Protein AF-A0A167MJT0-F1 (afdb_monomer)

Radius of gyration: 30.93 Å; Cα contacts (8 Å, |Δi|>4): 202; chains: 1; bounding box: 61×64×98 Å

InterPro domains:
  IPR019623 Protein Rot1 [PF10681] (2-130)
  IPR019623 Protein Rot1 [PTHR28090] (2-100)

pLDDT: mean 71.59, std 23.32, range [31.48, 96.56]

Mean predicted aligned error: 17.43 Å

Solvent-accessible surface area (backbone atoms only — not comparable to full-atom values): 11132 Å² total; per-residue (Å²): 126,85,83,60,57,72,49,77,48,78,47,79,44,63,51,75,46,83,44,98,87,54,26,35,43,38,44,51,33,66,66,51,11,34,31,37,42,33,24,69,70,47,100,62,48,69,45,63,40,82,36,69,68,72,44,54,27,55,36,66,50,76,48,100,75,63,26,43,38,43,19,38,76,86,65,51,72,49,81,74,41,68,72,86,63,83,76,78,88,72,81,74,98,60,70,87,45,74,84,85,50,94,75,68,78,88,55,75,58,86,69,78,82,75,73,72,81,66,78,77,72,76,80,75,81,75,73,77,77,77,72,75,75,75,77,76,76,78,75,83,83,77,73,95,74,88,86,84,86,87,86,86,86,88,85,86,87,89,83,88,82,87,89,133

Organism: Calocera viscosa (strain TUFC12733) (NCBI:txid1330018)

Secondary structure (DSSP, 8-state):
--S--EEEEEE--EEEEE-TTS-EEEEE-TTT-EEEEEESSSSSSEEEEE----EEESEEEEETTTEEEEE-TTSPBPPPEE---SS--PPPSS-SS-TT-TT-SSS------------------------------------TT-----SSS-SSS---S---

Foldseek 3Di:
DPQKDKDKDKDFDADWDQDPQQKIKGFGDQFAIWMWIAINPDPDGIFIAGDGDIFIFNHWDADDQRKIWTAGPVRHTDPIHGDDDPPDDDDDNDDPDDPPPPQPPRPRDPDDCPPPPPVPPDPDPPPPPPPPPPPPPPDDPDDPDPPPDDDPDPPDDPDDDDDD

Sequence (164 aa):
MPNCITAVLIYQHGTYELLPNGSMLLTPFGSDGRMQLQDACGAVTNQIMLYNTTELMLQWRIFDGPTLQLYQFDGSMLPPMALYYKPPNMLPTYPLTNFSDPNINGEGVPIPIQRRSHIFEPLEERHFDETHVEFKRSGAMRSRADALALAAATLAVVAGAVLV

Structure (mmCIF, N/CA/C/O backbone):
data_AF-A0A167MJT0-F1
#
_entry.id   AF-A0A167MJT0-F1
#
loop_
_atom_site.group_PDB
_atom_site.id
_atom_site.type_symbol
_atom_site.label_atom_id
_atom_site.label_alt_id
_atom_site.label_comp_id
_atom_site.label_asym_id
_atom_site.label_entity_id
_atom_site.label_seq_id
_atom_site.pdbx_PDB_ins_code
_atom_site.Cartn_x
_atom_site.Cartn_y
_atom_site.Cartn_z
_atom_site.occupancy
_atom_site.B_iso_or_equiv
_atom_site.auth_seq_id
_atom_site.auth_comp_id
_atom_site.auth_asym_id
_atom_site.auth_atom_id
_atom_site.pdbx_PDB_model_num
ATOM 1 N N . MET A 1 1 ? 13.657 -24.054 -17.489 1.00 52.75 1 MET A N 1
ATOM 2 C CA . MET A 1 1 ? 13.852 -22.847 -16.659 1.00 52.75 1 MET A CA 1
ATOM 3 C C . MET A 1 1 ? 13.065 -21.721 -17.313 1.00 52.75 1 MET A C 1
ATOM 5 O O . MET A 1 1 ? 13.188 -21.611 -18.530 1.00 52.75 1 MET A O 1
ATOM 9 N N . PRO A 1 2 ? 12.226 -20.941 -16.609 1.00 76.56 2 PRO A N 1
ATOM 10 C CA . PRO A 1 2 ? 11.664 -19.735 -17.210 1.00 76.56 2 PRO A CA 1
ATOM 11 C C . PRO A 1 2 ? 12.817 -18.765 -17.509 1.00 76.56 2 PRO A C 1
ATOM 13 O O . PRO A 1 2 ? 13.517 -18.341 -16.597 1.00 76.56 2 PRO A O 1
ATOM 16 N N . ASN A 1 3 ? 13.057 -18.476 -18.789 1.00 78.50 3 ASN A N 1
ATOM 17 C CA . ASN A 1 3 ? 14.183 -17.638 -19.228 1.00 78.50 3 ASN A CA 1
ATOM 18 C C . ASN A 1 3 ? 13.915 -16.131 -19.049 1.00 78.50 3 ASN A C 1
ATOM 20 O O . ASN A 1 3 ? 14.846 -15.342 -19.138 1.00 78.50 3 ASN A O 1
ATOM 24 N N . CYS A 1 4 ? 12.663 -15.748 -18.781 1.00 86.69 4 CYS A N 1
ATOM 25 C CA . CYS A 1 4 ? 12.197 -14.364 -18.696 1.00 86.69 4 CYS A CA 1
ATOM 26 C C . CYS A 1 4 ? 11.377 -14.175 -17.418 1.00 86.69 4 CYS A C 1
ATOM 28 O O . CYS A 1 4 ? 10.149 -14.234 -17.439 1.00 86.69 4 CYS A O 1
ATOM 30 N N . ILE A 1 5 ? 12.059 -14.053 -16.280 1.00 89.44 5 ILE A N 1
ATOM 31 C CA . ILE A 1 5 ? 11.406 -13.772 -14.998 1.00 89.44 5 ILE A CA 1
ATOM 32 C C . ILE A 1 5 ? 11.103 -12.276 -14.946 1.00 89.44 5 ILE A C 1
ATOM 34 O O . ILE A 1 5 ? 11.988 -11.457 -15.199 1.00 89.44 5 ILE A O 1
ATOM 38 N N . THR A 1 6 ? 9.864 -11.943 -14.591 1.00 90.31 6 THR A N 1
ATOM 39 C CA . THR A 1 6 ? 9.427 -10.572 -14.331 1.00 90.31 6 THR A CA 1
ATOM 40 C C . THR A 1 6 ? 9.101 -10.406 -12.853 1.00 90.31 6 THR A C 1
ATOM 42 O O . THR A 1 6 ? 8.361 -11.218 -12.296 1.00 90.31 6 THR A O 1
ATOM 45 N N . ALA A 1 7 ? 9.607 -9.349 -12.225 1.00 91.62 7 ALA A N 1
ATOM 46 C CA . ALA A 1 7 ? 9.275 -8.977 -10.856 1.00 91.62 7 ALA A CA 1
ATOM 47 C C . ALA A 1 7 ? 8.803 -7.524 -10.805 1.00 91.62 7 ALA A C 1
ATOM 49 O O . ALA A 1 7 ? 9.369 -6.654 -11.465 1.00 91.62 7 ALA A O 1
ATOM 50 N N . VAL A 1 8 ? 7.769 -7.268 -10.006 1.00 92.94 8 VAL A N 1
ATOM 51 C CA . VAL A 1 8 ? 7.232 -5.926 -9.774 1.00 92.94 8 VAL A CA 1
ATOM 52 C C . VAL A 1 8 ? 7.297 -5.644 -8.283 1.00 92.94 8 VAL A C 1
ATOM 54 O O . VAL A 1 8 ? 6.766 -6.408 -7.480 1.00 92.94 8 VAL A O 1
ATOM 57 N N . LEU A 1 9 ? 7.950 -4.546 -7.921 1.00 93.38 9 LEU A N 1
ATOM 58 C CA . LEU A 1 9 ? 7.993 -4.034 -6.558 1.00 93.38 9 LEU A CA 1
ATOM 59 C C . LEU A 1 9 ? 7.307 -2.678 -6.541 1.00 93.38 9 LEU A C 1
ATOM 61 O O . LEU A 1 9 ? 7.702 -1.777 -7.275 1.00 93.38 9 LEU A O 1
ATOM 65 N N . ILE A 1 10 ? 6.285 -2.537 -5.708 1.00 92.81 10 ILE A N 1
ATOM 66 C CA . ILE A 1 10 ? 5.534 -1.293 -5.568 1.00 92.81 10 ILE A CA 1
ATOM 67 C C . ILE A 1 10 ? 5.793 -0.753 -4.172 1.00 92.81 10 ILE A C 1
ATOM 69 O O . ILE A 1 10 ? 5.628 -1.455 -3.176 1.00 92.81 10 ILE A O 1
ATOM 73 N N . TYR A 1 11 ? 6.200 0.506 -4.115 1.00 91.56 11 TYR A N 1
ATOM 74 C CA . TYR A 1 11 ? 6.269 1.282 -2.894 1.00 91.56 11 TYR A CA 1
ATOM 75 C C . TYR A 1 11 ? 5.286 2.439 -3.006 1.00 91.56 11 TYR A C 1
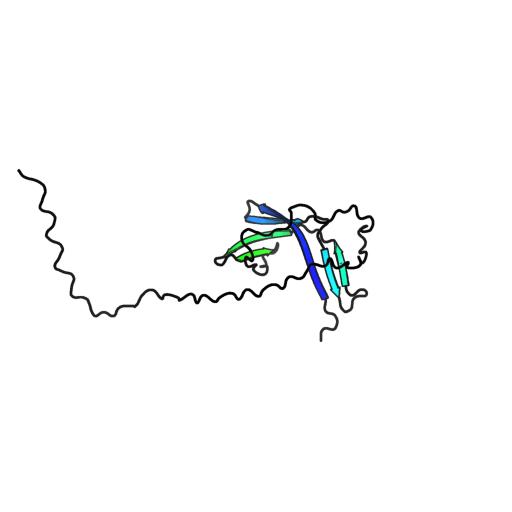ATOM 77 O O . TYR A 1 11 ? 5.360 3.230 -3.948 1.00 91.56 11 TYR A O 1
ATOM 85 N N . GLN A 1 12 ? 4.390 2.548 -2.028 1.00 90.88 12 GLN A N 1
ATOM 86 C CA . GLN A 1 12 ? 3.448 3.649 -1.942 1.00 90.88 12 GLN A CA 1
ATOM 87 C C . GLN A 1 12 ? 3.422 4.220 -0.528 1.00 90.88 12 GLN A C 1
ATOM 89 O O . GLN A 1 12 ? 3.246 3.504 0.455 1.00 90.88 12 GLN A O 1
ATOM 94 N N . HIS A 1 13 ? 3.578 5.537 -0.451 1.00 91.75 13 HIS A N 1
ATOM 95 C CA . HIS A 1 13 ? 3.425 6.329 0.760 1.00 91.75 13 HIS A CA 1
ATOM 96 C C . HIS A 1 13 ? 2.186 7.221 0.621 1.00 91.75 13 HIS A C 1
ATOM 98 O O . HIS A 1 13 ? 1.875 7.662 -0.489 1.00 91.75 13 HIS A O 1
ATOM 104 N N . GLY A 1 14 ? 1.451 7.446 1.710 1.00 92.62 14 GLY A N 1
ATOM 105 C CA . GLY A 1 14 ? 0.171 8.145 1.666 1.00 92.62 14 GLY A CA 1
ATOM 106 C C . GLY A 1 14 ? -0.597 8.102 2.982 1.00 92.62 14 GLY A C 1
ATOM 107 O O . GLY A 1 14 ? -0.055 7.760 4.034 1.00 92.62 14 GLY A O 1
ATOM 108 N N . THR A 1 15 ? -1.878 8.443 2.905 1.00 92.88 15 THR A N 1
ATOM 109 C CA . THR A 1 15 ? -2.831 8.405 4.015 1.00 92.88 15 THR A CA 1
ATOM 110 C C . THR A 1 15 ? -3.831 7.265 3.841 1.00 92.88 15 THR A C 1
ATOM 112 O O . THR A 1 15 ? -4.000 6.719 2.750 1.00 92.88 15 THR A O 1
ATOM 115 N N . TYR A 1 16 ? -4.510 6.902 4.928 1.00 94.06 16 TYR A N 1
ATOM 116 C CA . TYR A 1 16 ? -5.642 5.986 4.883 1.00 94.06 16 TYR A CA 1
ATOM 117 C C . TYR A 1 16 ? -6.852 6.592 5.593 1.00 94.06 16 TYR A C 1
ATOM 119 O O . TYR A 1 16 ? -6.704 7.358 6.546 1.00 94.06 16 TYR A O 1
ATOM 127 N N . GLU A 1 17 ? -8.044 6.213 5.147 1.00 95.94 17 GLU A N 1
ATOM 128 C CA . GLU A 1 17 ? -9.316 6.569 5.769 1.00 95.94 17 GLU A CA 1
ATOM 129 C C . GLU A 1 17 ? -10.153 5.309 6.000 1.00 95.94 17 GLU A C 1
ATOM 131 O O . GLU A 1 17 ? -10.249 4.437 5.134 1.00 95.94 17 GLU A O 1
ATOM 136 N N . LEU A 1 18 ? -10.767 5.208 7.180 1.00 96.25 18 LEU A N 1
ATOM 137 C CA . LEU A 1 18 ? -11.720 4.153 7.509 1.00 96.25 18 LEU A CA 1
ATOM 138 C C . LEU A 1 18 ? -13.129 4.658 7.215 1.00 96.25 18 LEU A C 1
ATOM 140 O O . LEU A 1 18 ? -13.634 5.541 7.906 1.00 96.25 18 LEU A O 1
ATOM 144 N N . LEU A 1 19 ? -13.762 4.095 6.192 1.00 95.94 19 LEU A N 1
ATOM 145 C CA . LEU A 1 19 ? -15.081 4.532 5.758 1.00 95.94 19 LEU A CA 1
ATOM 146 C C . LEU A 1 19 ? -16.183 3.923 6.646 1.00 95.94 19 LEU A C 1
ATOM 148 O O . LEU A 1 19 ? -16.028 2.801 7.139 1.00 95.94 19 LEU A O 1
ATOM 152 N N . PRO A 1 20 ? -17.347 4.590 6.794 1.00 95.81 20 PRO A N 1
ATOM 153 C CA . PRO A 1 20 ? -18.468 4.086 7.600 1.00 95.81 20 PRO A CA 1
ATOM 154 C C . PRO A 1 20 ? -18.995 2.712 7.163 1.00 95.81 20 PRO A C 1
ATOM 156 O O . PRO A 1 20 ? -19.571 1.982 7.963 1.00 95.81 20 PRO A O 1
ATOM 159 N N . ASN A 1 21 ? -18.768 2.346 5.899 1.00 93.38 21 ASN A N 1
ATOM 160 C CA . ASN A 1 21 ? -19.168 1.061 5.327 1.00 93.38 21 ASN A CA 1
ATOM 161 C C . ASN A 1 21 ? -18.222 -0.099 5.706 1.00 93.38 21 ASN A C 1
ATOM 163 O O . ASN A 1 21 ? -18.429 -1.221 5.256 1.00 93.38 21 ASN A O 1
ATOM 167 N N . GLY A 1 22 ? -17.174 0.152 6.501 1.00 92.50 22 GLY A N 1
ATOM 168 C CA . GLY A 1 22 ? -16.195 -0.856 6.927 1.00 92.50 22 GLY A CA 1
ATOM 169 C C . GLY A 1 22 ? -15.036 -1.083 5.949 1.00 92.50 22 GLY A C 1
ATOM 170 O O . GLY A 1 22 ? -14.104 -1.821 6.270 1.00 92.50 22 GLY A O 1
ATOM 171 N N . SER A 1 23 ? -15.059 -0.423 4.792 1.00 95.44 23 SER A N 1
ATOM 172 C CA . SER A 1 23 ? -13.948 -0.388 3.841 1.00 95.44 23 SER A CA 1
ATOM 173 C C . SER A 1 23 ? -12.862 0.602 4.273 1.00 95.44 23 SER A C 1
ATOM 175 O O . SER A 1 23 ? -13.115 1.534 5.037 1.00 95.44 23 SER A O 1
ATOM 177 N N . MET A 1 24 ? -11.654 0.431 3.747 1.00 96.06 24 MET A N 1
ATOM 178 C CA . MET A 1 24 ? -10.523 1.332 3.966 1.00 96.06 24 MET A CA 1
ATOM 179 C C . MET A 1 24 ? -10.067 1.910 2.625 1.00 96.06 24 MET A C 1
ATOM 181 O O . MET A 1 24 ? -9.853 1.167 1.671 1.00 96.06 24 MET A O 1
ATOM 185 N N . LEU A 1 25 ? -9.931 3.232 2.550 1.00 96.12 25 LEU A N 1
ATOM 186 C CA . LEU A 1 25 ? -9.426 3.940 1.376 1.00 96.12 25 LEU A CA 1
ATOM 187 C C . LEU A 1 25 ? -7.963 4.320 1.603 1.00 96.12 25 LEU A C 1
ATOM 189 O O . LEU A 1 25 ? -7.651 4.969 2.597 1.00 96.12 25 LEU A O 1
ATOM 193 N N . LEU A 1 26 ? -7.082 3.940 0.682 1.00 94.56 26 LEU A N 1
ATOM 194 C CA . LEU A 1 26 ? -5.663 4.286 0.685 1.00 94.56 26 LEU A CA 1
ATOM 195 C C . LEU A 1 26 ? -5.418 5.380 -0.355 1.00 94.56 26 LEU A C 1
ATOM 197 O O . LEU A 1 26 ? -5.640 5.175 -1.551 1.00 94.56 26 LEU A O 1
ATOM 201 N N . THR A 1 27 ? -4.971 6.548 0.105 1.00 94.50 27 THR A N 1
ATOM 202 C CA . THR A 1 27 ? -4.727 7.714 -0.747 1.00 94.50 27 THR A CA 1
ATOM 203 C C . THR A 1 27 ? -3.233 8.027 -0.800 1.00 94.50 27 THR A C 1
ATOM 205 O O . THR A 1 27 ? -2.668 8.499 0.188 1.00 94.50 27 THR A O 1
ATOM 208 N N . PRO A 1 28 ? -2.566 7.770 -1.933 1.00 93.44 28 PRO A N 1
ATOM 209 C CA . PRO A 1 28 ? -1.141 8.023 -2.091 1.00 93.44 28 PRO A CA 1
ATOM 210 C C . PRO A 1 28 ? -0.781 9.514 -2.083 1.00 93.44 28 PRO A C 1
ATOM 212 O O . PRO A 1 28 ? -1.531 10.363 -2.567 1.00 93.44 28 PRO A O 1
ATOM 215 N N . PHE A 1 29 ? 0.433 9.830 -1.633 1.00 90.44 29 PHE A N 1
ATOM 216 C CA . PHE A 1 29 ? 1.104 11.062 -2.033 1.00 90.44 29 PHE A CA 1
ATOM 217 C C . PHE A 1 29 ? 1.740 10.845 -3.403 1.00 90.44 29 PHE A C 1
ATOM 219 O O . PHE A 1 29 ? 2.639 10.016 -3.560 1.00 90.44 29 PHE A O 1
ATOM 226 N N . GLY A 1 30 ? 1.278 11.600 -4.399 1.00 86.06 30 GLY A N 1
ATOM 227 C CA . GLY A 1 30 ? 1.653 11.360 -5.792 1.00 86.06 30 GLY A CA 1
ATOM 228 C C . GLY A 1 30 ? 3.151 11.467 -6.090 1.00 86.06 30 GLY A C 1
ATOM 229 O O . GLY A 1 30 ? 3.603 10.867 -7.056 1.00 86.06 30 GLY A O 1
ATOM 230 N N . SER A 1 31 ? 3.935 12.182 -5.275 1.00 85.62 31 SER A N 1
ATOM 231 C CA . SER A 1 31 ? 5.387 12.301 -5.471 1.00 85.62 31 SER A CA 1
ATOM 232 C C . SER A 1 31 ? 6.191 11.099 -5.014 1.00 85.62 31 SER A C 1
ATOM 234 O O . SER A 1 31 ? 7.228 10.807 -5.614 1.00 85.62 31 SER A O 1
ATOM 236 N N . ASP A 1 32 ? 5.700 10.357 -4.028 1.00 88.25 32 ASP A N 1
ATOM 237 C CA . ASP A 1 32 ? 6.499 9.355 -3.324 1.00 88.25 32 ASP A CA 1
ATOM 238 C C . ASP A 1 32 ? 6.351 7.944 -3.893 1.00 88.25 32 ASP A C 1
ATOM 240 O O . ASP A 1 32 ? 7.221 7.100 -3.681 1.00 88.25 32 ASP A O 1
ATOM 244 N N . GLY A 1 33 ? 5.267 7.669 -4.619 1.00 90.19 33 GLY A N 1
ATOM 245 C CA . GLY A 1 33 ? 5.003 6.324 -5.114 1.00 90.19 33 GLY A CA 1
ATOM 246 C C . GLY A 1 33 ? 5.935 5.925 -6.258 1.00 90.19 33 GLY A C 1
ATOM 247 O O . GLY A 1 33 ? 6.157 6.677 -7.215 1.00 90.19 33 GLY A O 1
ATOM 248 N N . ARG A 1 34 ? 6.517 4.730 -6.160 1.00 91.06 34 ARG A N 1
ATOM 249 C CA . ARG A 1 34 ? 7.433 4.168 -7.158 1.00 91.06 34 ARG A CA 1
ATOM 250 C C . ARG A 1 34 ? 7.086 2.713 -7.420 1.00 91.06 34 ARG A C 1
ATOM 252 O O . ARG A 1 34 ? 6.830 1.951 -6.493 1.00 91.06 34 ARG A O 1
ATOM 259 N N . MET A 1 35 ? 7.139 2.324 -8.685 1.00 92.31 35 MET A N 1
ATOM 260 C CA . MET A 1 35 ? 7.094 0.931 -9.107 1.00 92.31 35 MET A CA 1
ATOM 261 C C . MET A 1 35 ? 8.410 0.578 -9.787 1.00 92.31 35 MET A C 1
ATOM 263 O O . MET A 1 35 ? 8.838 1.266 -10.711 1.00 92.31 35 MET A O 1
ATOM 267 N N . GLN A 1 36 ? 9.058 -0.483 -9.324 1.00 91.88 36 GLN A N 1
ATOM 268 C CA . GLN A 1 36 ? 10.221 -1.060 -9.970 1.00 91.88 36 GLN A CA 1
ATOM 269 C C . GLN A 1 36 ? 9.800 -2.324 -10.715 1.00 91.88 36 GLN A C 1
ATOM 271 O O . GLN A 1 36 ? 9.319 -3.277 -10.106 1.00 91.88 36 GLN A O 1
ATOM 276 N N . LEU A 1 37 ? 10.001 -2.327 -12.028 1.00 90.25 37 LEU A N 1
ATOM 277 C CA . LEU A 1 37 ? 9.827 -3.481 -12.897 1.00 90.25 37 LEU A CA 1
ATOM 278 C C . LEU A 1 37 ? 11.204 -4.054 -13.231 1.00 90.25 37 LEU A C 1
ATOM 280 O O . LEU A 1 37 ? 12.041 -3.369 -13.818 1.00 90.25 37 LEU A O 1
ATOM 284 N N . GLN A 1 38 ? 11.427 -5.312 -12.871 1.00 91.12 38 GLN A N 1
ATOM 285 C CA . GLN A 1 38 ? 12.581 -6.090 -13.304 1.00 91.12 38 GLN A CA 1
ATOM 286 C C . GLN A 1 38 ? 12.121 -7.117 -14.332 1.00 91.12 38 GLN A C 1
ATOM 288 O O . GLN A 1 38 ? 11.236 -7.914 -14.038 1.00 91.12 38 GLN A O 1
ATOM 293 N N . ASP A 1 39 ? 12.714 -7.102 -15.520 1.00 90.44 39 ASP A N 1
ATOM 294 C CA . ASP A 1 39 ? 12.407 -8.036 -16.605 1.00 90.44 39 ASP A CA 1
ATOM 295 C C . ASP A 1 39 ? 13.713 -8.547 -17.214 1.00 90.44 39 ASP A C 1
ATOM 297 O O . ASP A 1 39 ? 14.471 -7.794 -17.818 1.00 90.44 39 ASP A O 1
ATOM 301 N N . ALA A 1 40 ? 13.995 -9.840 -17.064 1.00 87.81 40 ALA A N 1
ATOM 302 C CA . ALA A 1 40 ? 15.236 -10.426 -17.568 1.00 87.81 40 ALA A CA 1
ATOM 303 C C . ALA A 1 40 ? 15.352 -10.420 -19.107 1.00 87.81 40 ALA A C 1
ATOM 305 O O . ALA A 1 40 ? 16.464 -10.501 -19.627 1.00 87.81 40 ALA A O 1
ATOM 306 N N . CYS A 1 41 ? 14.231 -10.334 -19.829 1.00 87.25 41 CYS A N 1
ATOM 307 C CA . CYS A 1 41 ? 14.185 -10.397 -21.294 1.00 87.25 41 CYS A CA 1
ATOM 308 C C . CYS A 1 41 ? 13.765 -9.081 -21.955 1.00 87.25 41 CYS A C 1
ATOM 310 O O . CYS A 1 41 ? 13.805 -8.972 -23.183 1.00 87.25 41 CYS A O 1
ATOM 312 N N . GLY A 1 42 ? 13.350 -8.097 -21.160 1.00 83.31 42 GLY A N 1
ATOM 313 C CA . GLY A 1 42 ? 12.973 -6.779 -21.642 1.00 83.31 42 GLY A CA 1
ATOM 314 C C . GLY A 1 42 ? 14.160 -6.030 -22.248 1.00 83.31 42 GLY A C 1
ATOM 315 O O . GLY A 1 42 ? 15.313 -6.226 -21.863 1.00 83.31 42 GLY A O 1
ATOM 316 N N . ALA A 1 43 ? 13.874 -5.108 -23.174 1.00 84.44 43 ALA A N 1
ATOM 317 C CA . ALA A 1 43 ? 14.889 -4.212 -23.741 1.00 84.44 43 ALA A CA 1
ATOM 318 C C . ALA A 1 43 ? 15.599 -3.375 -22.662 1.00 84.44 43 ALA A C 1
ATOM 320 O O . ALA A 1 43 ? 16.754 -2.989 -22.828 1.00 84.44 43 ALA A O 1
ATOM 321 N N . VAL A 1 44 ? 14.911 -3.122 -21.545 1.00 82.50 44 VAL A N 1
ATOM 322 C CA . VAL A 1 44 ? 15.516 -2.597 -20.327 1.00 82.50 44 VAL A CA 1
ATOM 323 C C . VAL A 1 44 ? 15.138 -3.495 -19.165 1.00 82.50 44 VAL A C 1
ATOM 325 O O . VAL A 1 44 ? 13.962 -3.774 -18.940 1.00 82.50 44 VAL A O 1
ATOM 328 N N . THR A 1 45 ? 16.155 -3.929 -18.429 1.00 84.94 45 THR A N 1
ATOM 329 C CA . THR A 1 45 ? 16.029 -5.011 -17.450 1.00 84.94 45 THR A CA 1
ATOM 330 C C . THR A 1 45 ? 15.579 -4.561 -16.068 1.00 84.94 45 THR A C 1
ATOM 332 O O . THR A 1 45 ? 15.147 -5.379 -15.260 1.00 84.94 45 THR A O 1
ATOM 335 N N . ASN A 1 46 ? 15.685 -3.266 -15.778 1.00 86.94 46 ASN A N 1
ATOM 336 C CA . ASN A 1 46 ? 15.290 -2.668 -14.515 1.00 86.94 46 ASN A CA 1
ATOM 337 C C . ASN A 1 46 ? 14.791 -1.249 -14.775 1.00 86.94 46 ASN A C 1
ATOM 339 O O . ASN A 1 46 ? 15.556 -0.405 -15.238 1.00 86.94 46 ASN A O 1
ATOM 343 N N . GLN A 1 47 ? 13.519 -1.008 -14.487 1.00 87.12 47 GLN A N 1
ATOM 344 C CA . GLN A 1 47 ? 12.857 0.266 -14.712 1.00 87.12 47 GLN A CA 1
ATOM 345 C C . GLN A 1 47 ? 12.154 0.723 -13.450 1.00 87.12 47 GLN A C 1
ATOM 347 O O . GLN A 1 47 ? 11.460 -0.066 -12.815 1.00 87.12 47 GLN A O 1
ATOM 352 N N . ILE A 1 48 ? 12.308 1.999 -13.106 1.00 88.75 48 ILE A N 1
ATOM 353 C CA . ILE A 1 48 ? 11.624 2.618 -11.971 1.00 88.75 48 ILE A CA 1
ATOM 354 C C . ILE A 1 48 ? 10.719 3.716 -12.513 1.00 88.75 48 ILE A C 1
ATOM 356 O O . ILE A 1 48 ? 11.197 4.674 -13.115 1.00 88.75 48 ILE A O 1
ATOM 360 N N . MET A 1 49 ? 9.420 3.585 -12.269 1.00 87.25 49 MET A N 1
ATOM 361 C CA . MET A 1 49 ? 8.397 4.520 -12.730 1.00 87.25 49 MET A CA 1
ATOM 362 C C . MET A 1 49 ? 7.607 5.077 -11.546 1.00 87.25 49 MET A C 1
ATOM 364 O O . MET A 1 49 ? 7.618 4.512 -10.450 1.00 87.25 49 MET A O 1
ATOM 368 N N . LEU A 1 50 ? 6.915 6.195 -11.761 1.00 90.19 50 LEU A N 1
ATOM 369 C CA . LEU A 1 50 ? 5.975 6.747 -10.787 1.00 90.19 50 LEU A CA 1
ATOM 370 C C . LEU A 1 50 ? 4.731 5.861 -10.672 1.00 90.19 50 LEU A C 1
ATOM 372 O O . LEU A 1 50 ? 4.184 5.417 -11.679 1.00 90.19 50 LEU A O 1
ATOM 376 N N . TYR A 1 51 ? 4.282 5.645 -9.438 1.00 89.38 51 TYR A N 1
ATOM 377 C CA . TYR A 1 51 ? 3.029 4.964 -9.124 1.00 89.38 51 TYR A CA 1
ATOM 378 C C . TYR A 1 51 ? 2.190 5.888 -8.241 1.00 89.38 51 TYR A C 1
ATOM 380 O O . TYR A 1 51 ? 2.713 6.489 -7.309 1.00 89.38 51 TYR A O 1
ATOM 388 N N . ASN A 1 52 ? 0.919 6.080 -8.583 1.00 92.62 52 ASN A N 1
ATOM 389 C CA . ASN A 1 52 ? 0.023 6.990 -7.870 1.00 92.62 52 ASN A CA 1
ATOM 390 C C . ASN A 1 52 ? -1.422 6.514 -8.042 1.00 92.62 52 ASN A C 1
ATOM 392 O O . ASN A 1 52 ? -2.230 7.152 -8.717 1.00 92.62 52 ASN A O 1
ATOM 396 N N . THR A 1 53 ? -1.714 5.344 -7.484 1.00 92.56 53 THR A N 1
ATOM 397 C CA . THR A 1 53 ? -3.037 4.724 -7.582 1.00 92.56 53 THR A CA 1
ATOM 398 C C . THR A 1 53 ? -3.715 4.759 -6.222 1.00 92.56 53 THR A C 1
ATOM 400 O O . THR A 1 53 ? -3.140 4.334 -5.223 1.00 92.56 53 THR A O 1
ATOM 403 N N . THR A 1 54 ? -4.945 5.269 -6.176 1.00 94.62 54 THR A N 1
ATOM 404 C CA . THR A 1 54 ? -5.803 5.160 -4.991 1.00 94.62 54 THR A CA 1
ATOM 405 C C . THR A 1 54 ? -6.390 3.760 -4.914 1.00 94.62 54 THR A C 1
ATOM 407 O O . THR A 1 54 ? -6.998 3.296 -5.880 1.00 94.62 54 THR A O 1
ATOM 410 N N . GLU A 1 55 ? -6.251 3.108 -3.765 1.00 92.69 55 GLU A N 1
ATOM 411 C CA . GLU A 1 55 ? -6.679 1.722 -3.577 1.00 92.69 55 GLU A CA 1
ATOM 412 C C . GLU A 1 55 ? -7.796 1.631 -2.538 1.00 92.69 55 GLU A C 1
ATOM 414 O O . GLU A 1 55 ? -7.729 2.230 -1.464 1.00 92.69 55 GLU A O 1
ATOM 419 N N . LEU A 1 56 ? -8.837 0.865 -2.864 1.00 95.00 56 LEU A N 1
ATOM 420 C CA . LEU A 1 56 ? -9.932 0.561 -1.951 1.00 95.00 56 LEU A CA 1
ATOM 421 C C . LEU A 1 56 ? -9.765 -0.865 -1.429 1.00 95.00 56 LEU A C 1
ATOM 423 O O . LEU A 1 56 ? -9.812 -1.826 -2.195 1.00 95.00 56 LEU A O 1
ATOM 427 N N . MET A 1 57 ? -9.631 -0.996 -0.116 1.00 96.44 57 MET A N 1
ATOM 428 C CA . MET A 1 57 ? -9.726 -2.275 0.574 1.00 96.44 57 MET A CA 1
ATOM 429 C C . MET A 1 57 ? -11.179 -2.475 1.001 1.00 96.44 57 MET A C 1
ATOM 431 O O . MET A 1 57 ? -11.707 -1.685 1.790 1.00 96.44 57 MET A O 1
ATOM 435 N N . LEU A 1 58 ? -11.844 -3.514 0.488 1.00 96.56 58 LEU A N 1
ATOM 436 C CA . LEU A 1 58 ? -13.261 -3.764 0.789 1.00 96.56 58 LEU A CA 1
ATOM 437 C C . LEU A 1 58 ? -13.506 -3.967 2.280 1.00 96.56 58 LEU A C 1
ATOM 439 O O . 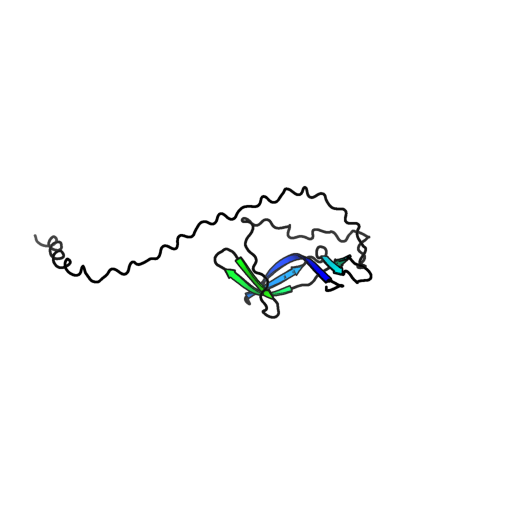LEU A 1 58 ? -14.530 -3.546 2.810 1.00 96.56 58 LEU A O 1
ATOM 443 N N . GLN A 1 59 ? -12.566 -4.628 2.945 1.00 95.31 59 GLN A N 1
ATOM 444 C CA . GLN A 1 59 ? -12.666 -4.969 4.348 1.00 95.31 59 GLN A CA 1
ATOM 445 C C . GLN A 1 59 ? -11.271 -5.033 4.968 1.00 95.31 59 GLN A C 1
ATOM 447 O O . GLN A 1 59 ? -10.270 -5.296 4.299 1.00 95.31 59 GLN A O 1
ATOM 452 N N . TRP A 1 60 ? -11.219 -4.838 6.280 1.00 95.06 60 TRP A N 1
ATOM 453 C CA . TRP A 1 60 ? -10.047 -5.091 7.101 1.00 95.06 60 TRP A CA 1
ATOM 454 C C . TRP A 1 60 ? -10.474 -5.731 8.428 1.00 95.06 60 TRP A C 1
ATOM 456 O O . TRP A 1 60 ? -11.604 -5.553 8.892 1.00 95.06 60 TRP A O 1
ATOM 466 N N . ARG A 1 61 ? -9.590 -6.528 9.031 1.00 93.38 61 ARG A N 1
ATOM 467 C CA . ARG A 1 61 ? -9.817 -7.155 10.340 1.00 93.38 61 ARG A CA 1
ATOM 468 C C . ARG A 1 61 ? -8.504 -7.290 11.098 1.00 93.38 61 ARG A C 1
ATOM 470 O O . ARG A 1 61 ? -7.475 -7.580 10.500 1.00 93.38 61 ARG A O 1
ATOM 477 N N . ILE A 1 62 ? -8.569 -7.138 12.416 1.00 94.00 62 ILE A N 1
ATOM 478 C CA . ILE A 1 62 ? -7.463 -7.438 13.327 1.00 94.00 62 ILE A CA 1
ATOM 479 C C . ILE A 1 62 ? -7.786 -8.743 14.064 1.00 94.00 62 ILE A C 1
ATOM 481 O O . ILE A 1 62 ? -8.897 -8.898 14.570 1.00 94.00 62 ILE A O 1
ATOM 485 N N . PHE A 1 63 ? -6.838 -9.679 14.091 1.00 91.12 63 PHE A N 1
ATOM 486 C CA . PHE A 1 63 ? -6.946 -10.967 14.789 1.00 91.12 63 PHE A CA 1
ATOM 487 C C . PHE A 1 63 ? -6.172 -10.986 16.119 1.00 91.12 63 PHE A C 1
ATOM 489 O O . PHE A 1 63 ? -5.290 -10.150 16.347 1.00 91.12 63 PHE A O 1
ATOM 496 N N . ASP A 1 64 ? -6.479 -11.975 16.968 1.00 80.25 64 ASP A N 1
ATOM 497 C CA . ASP A 1 64 ? -5.775 -12.253 18.226 1.00 80.25 64 ASP A CA 1
ATOM 498 C C . ASP A 1 64 ? -4.324 -12.671 17.930 1.00 80.25 64 ASP A C 1
ATOM 500 O O . ASP A 1 64 ? -4.073 -13.740 17.379 1.00 80.25 64 ASP A O 1
ATOM 504 N N . GLY A 1 65 ? -3.367 -11.787 18.235 1.00 79.00 65 GLY A N 1
ATOM 505 C CA . GLY A 1 65 ? -1.964 -11.908 17.810 1.00 79.00 65 GLY A CA 1
ATOM 506 C C . GLY A 1 65 ? -1.517 -10.731 16.934 1.00 79.00 65 GLY A C 1
ATOM 507 O O . GLY A 1 65 ? -0.918 -10.946 15.885 1.00 79.00 65 GLY A O 1
ATOM 508 N N . PRO A 1 66 ? -1.800 -9.491 17.378 1.00 87.31 66 PRO A N 1
ATOM 509 C CA . PRO A 1 66 ? -2.109 -8.288 16.577 1.00 87.31 66 PRO A CA 1
ATOM 510 C C . PRO A 1 66 ? -1.735 -8.384 15.090 1.00 87.31 66 PRO A C 1
ATOM 512 O O . PRO A 1 66 ? -0.757 -7.796 14.630 1.00 87.31 66 PRO A O 1
ATOM 515 N N . THR A 1 67 ? -2.533 -9.141 14.339 1.00 94.19 67 THR A N 1
ATOM 516 C CA . THR A 1 67 ? -2.326 -9.370 12.906 1.00 94.19 67 THR A CA 1
ATOM 517 C C . THR A 1 67 ? -3.423 -8.662 12.131 1.00 94.19 67 THR A C 1
ATOM 519 O O . THR A 1 67 ? -4.604 -8.863 12.411 1.00 94.19 67 THR A O 1
ATOM 522 N N . LEU A 1 68 ? -3.034 -7.832 11.166 1.00 94.00 68 LEU A N 1
ATOM 523 C CA . LEU A 1 68 ? -3.926 -7.118 10.265 1.00 94.00 68 LEU A CA 1
ATOM 524 C C . LEU A 1 68 ? -4.130 -7.932 8.985 1.00 94.00 68 LEU A C 1
ATOM 526 O O . LEU A 1 68 ? -3.184 -8.232 8.261 1.00 94.00 68 LEU A O 1
ATOM 530 N N . GLN A 1 69 ? -5.386 -8.246 8.698 1.00 95.94 69 GLN A N 1
ATOM 531 C CA . GLN A 1 69 ? -5.825 -8.862 7.456 1.00 95.94 69 GLN A CA 1
ATOM 532 C C . GLN A 1 69 ? -6.557 -7.827 6.609 1.00 95.94 69 GLN A C 1
ATOM 534 O O . GLN A 1 69 ? -7.541 -7.238 7.064 1.00 95.94 69 GLN A O 1
ATOM 539 N N . LEU A 1 70 ? -6.097 -7.643 5.373 1.00 95.88 70 LEU A N 1
ATOM 540 C CA . LEU A 1 70 ? -6.727 -6.780 4.377 1.00 95.88 70 LEU A CA 1
ATOM 541 C C . LEU A 1 70 ? -7.385 -7.616 3.277 1.00 95.88 70 LEU A C 1
ATOM 543 O O . LEU A 1 70 ? -6.947 -8.733 2.980 1.00 95.88 70 LEU A O 1
ATOM 547 N N . TYR A 1 71 ? -8.431 -7.052 2.681 1.00 96.31 71 TYR A N 1
ATOM 548 C CA . TYR A 1 71 ? -9.153 -7.620 1.550 1.00 96.31 71 TYR A CA 1
ATOM 549 C C . TYR A 1 71 ? -9.143 -6.607 0.407 1.00 96.31 71 TYR A C 1
ATOM 551 O O . TYR A 1 71 ? -9.538 -5.457 0.606 1.00 96.31 71 TYR A O 1
ATOM 559 N N . GLN A 1 72 ? -8.694 -7.035 -0.771 1.00 94.62 72 GLN A N 1
ATOM 560 C CA . GLN A 1 72 ? -8.641 -6.203 -1.974 1.00 94.62 72 GLN A CA 1
ATOM 561 C C . GLN A 1 72 ? -10.047 -5.809 -2.456 1.00 94.62 72 GLN A C 1
ATOM 563 O O . GLN A 1 72 ? -11.064 -6.264 -1.924 1.00 94.62 72 GLN A O 1
ATOM 568 N N . PHE A 1 73 ? -10.105 -4.974 -3.497 1.00 91.94 73 PHE A N 1
ATOM 569 C CA . PHE A 1 73 ? -11.352 -4.516 -4.119 1.00 91.94 73 PHE A CA 1
ATOM 570 C C . PHE A 1 73 ? -12.234 -5.659 -4.667 1.00 91.94 73 PHE A C 1
ATOM 572 O O . PHE A 1 73 ? -13.434 -5.469 -4.843 1.00 91.94 73 PHE A O 1
ATOM 579 N N . ASP A 1 74 ? -11.653 -6.826 -4.957 1.00 92.75 74 ASP A N 1
ATOM 580 C CA . ASP A 1 74 ? -12.333 -8.029 -5.458 1.00 92.75 74 ASP A CA 1
ATOM 581 C C . ASP A 1 74 ? -12.695 -9.027 -4.338 1.00 92.75 74 ASP A C 1
ATOM 583 O O . ASP A 1 74 ? -13.249 -10.094 -4.597 1.00 92.75 74 ASP A O 1
ATOM 587 N N . GLY A 1 75 ? -12.382 -8.687 -3.084 1.00 92.88 75 GLY A N 1
ATOM 588 C CA . GLY A 1 75 ? -12.596 -9.535 -1.912 1.00 92.88 75 GLY A CA 1
ATOM 589 C C . GLY A 1 75 ? -11.509 -10.586 -1.690 1.00 92.88 75 GLY A C 1
ATOM 590 O O . GLY A 1 75 ? -11.577 -11.321 -0.703 1.00 92.88 75 GLY A O 1
ATOM 591 N N . SER A 1 76 ? -10.492 -10.660 -2.554 1.00 95.88 76 SER A N 1
ATOM 592 C CA . SER A 1 76 ? -9.342 -11.531 -2.324 1.00 95.88 76 SER A CA 1
ATOM 593 C C . SER A 1 76 ? -8.538 -11.068 -1.107 1.00 95.88 76 SER A C 1
ATOM 595 O O . SER A 1 76 ? -8.437 -9.880 -0.793 1.00 95.88 76 SER A O 1
ATOM 597 N N . MET A 1 77 ? -7.979 -12.033 -0.382 1.00 95.50 77 MET A N 1
ATOM 598 C CA . MET A 1 77 ? -7.216 -11.781 0.836 1.00 95.50 77 MET A CA 1
ATOM 599 C C . MET A 1 77 ? -5.785 -11.387 0.474 1.00 95.50 77 MET A C 1
ATOM 601 O O . MET A 1 77 ? -5.113 -12.109 -0.263 1.00 95.50 77 MET A O 1
ATOM 605 N N . LEU A 1 78 ? -5.300 -10.275 1.027 1.00 94.12 78 LEU A N 1
ATOM 606 C CA . LEU A 1 78 ? -3.873 -9.958 0.994 1.00 94.12 78 LEU A CA 1
ATOM 607 C C . LEU A 1 78 ? -3.108 -10.801 2.025 1.00 94.12 78 LEU A C 1
ATOM 609 O O . LEU A 1 78 ? -3.712 -11.310 2.973 1.00 94.12 78 LEU A O 1
ATOM 613 N N . PRO A 1 79 ? -1.782 -10.950 1.882 1.00 94.50 79 PRO A N 1
ATOM 614 C CA . PRO A 1 79 ? -0.967 -11.568 2.918 1.00 94.50 79 PRO A CA 1
ATOM 615 C C . PRO A 1 79 ? -1.196 -10.901 4.290 1.00 94.50 79 PRO A C 1
ATOM 617 O O . PRO A 1 79 ? -1.260 -9.669 4.362 1.00 94.50 79 PRO A O 1
ATOM 620 N N . PRO A 1 80 ? -1.330 -11.681 5.378 1.00 93.94 80 PRO A N 1
ATOM 621 C CA . PRO A 1 80 ? -1.539 -11.129 6.711 1.00 93.94 80 PRO A CA 1
ATOM 622 C C . PRO A 1 80 ? -0.305 -10.344 7.169 1.00 93.94 80 PRO A C 1
ATOM 624 O O . PRO A 1 80 ? 0.830 -10.789 6.999 1.00 93.94 80 PRO A O 1
ATOM 627 N N . MET A 1 81 ? -0.525 -9.185 7.787 1.00 92.69 81 MET A N 1
ATOM 628 C CA . MET A 1 81 ? 0.539 -8.320 8.297 1.00 92.69 81 MET A CA 1
ATOM 629 C C . MET A 1 81 ? 0.602 -8.400 9.822 1.00 92.69 81 MET A C 1
ATOM 631 O O . MET A 1 81 ? -0.327 -7.979 10.511 1.00 92.69 81 MET A O 1
ATOM 635 N N . ALA A 1 82 ? 1.702 -8.919 10.362 1.00 93.06 82 ALA A N 1
ATOM 636 C CA . ALA A 1 82 ? 1.935 -8.946 11.803 1.00 93.06 82 ALA A CA 1
ATOM 637 C C . ALA A 1 82 ? 2.383 -7.568 12.320 1.00 93.06 82 ALA A C 1
ATOM 639 O O . ALA A 1 82 ? 3.143 -6.854 11.661 1.00 93.06 82 ALA A O 1
ATOM 640 N N . LEU A 1 83 ? 1.942 -7.195 13.522 1.00 90.44 83 LEU A N 1
ATOM 641 C CA . LEU A 1 83 ? 2.410 -5.980 14.183 1.00 90.44 83 LEU A CA 1
ATOM 642 C C . LEU A 1 83 ? 3.903 -6.079 14.510 1.00 90.44 83 LEU A C 1
ATOM 644 O O . LEU A 1 83 ? 4.312 -6.894 15.334 1.00 90.44 83 LEU A O 1
ATOM 648 N N . TYR A 1 84 ? 4.698 -5.186 13.924 1.00 88.69 84 TYR A N 1
ATOM 649 C CA . TYR A 1 84 ? 6.141 -5.147 14.156 1.00 88.69 84 TYR A CA 1
ATOM 650 C C . TYR A 1 84 ? 6.557 -4.232 15.323 1.00 88.69 84 TYR A C 1
ATOM 652 O O . TYR A 1 84 ? 7.467 -4.566 16.078 1.00 88.69 84 TYR A O 1
ATOM 660 N N . TYR A 1 85 ? 5.905 -3.075 15.501 1.00 89.00 85 TYR A N 1
ATOM 661 C CA . TYR A 1 85 ? 6.342 -2.058 16.467 1.00 89.00 85 TYR A CA 1
ATOM 662 C C . TYR A 1 85 ? 5.167 -1.347 17.161 1.00 89.00 85 TYR A C 1
ATOM 664 O O . TYR A 1 85 ? 4.144 -1.062 16.537 1.00 89.00 85 TYR A O 1
ATOM 672 N N . LYS A 1 86 ? 5.310 -1.063 18.465 1.00 87.25 86 LYS A N 1
ATOM 673 C CA . LYS A 1 86 ? 4.320 -0.364 19.306 1.00 87.25 86 LYS A CA 1
ATOM 674 C C . LYS A 1 86 ? 5.060 0.479 20.364 1.00 87.25 86 LYS A C 1
ATOM 676 O O . LYS A 1 86 ? 5.750 -0.125 21.183 1.00 87.25 86 LYS A O 1
ATOM 681 N N . PRO A 1 87 ? 4.932 1.824 20.407 1.00 89.75 87 PRO A N 1
ATOM 682 C CA . PRO A 1 87 ? 4.077 2.706 19.589 1.00 89.75 87 PRO A CA 1
ATOM 683 C C . PRO A 1 87 ? 4.481 2.704 18.108 1.00 89.75 87 PRO A C 1
ATOM 685 O O . PRO A 1 87 ? 5.585 2.287 17.817 1.00 89.75 87 PRO A O 1
ATOM 688 N N . PRO A 1 88 ? 3.629 3.118 17.158 1.00 86.56 88 PRO A N 1
ATOM 689 C CA . PRO A 1 88 ? 3.948 3.017 15.733 1.00 86.56 88 PRO A CA 1
ATOM 690 C C . PRO A 1 88 ? 5.149 3.901 15.340 1.00 86.56 88 PRO A C 1
ATOM 692 O O . PRO A 1 88 ? 5.244 5.048 15.771 1.00 86.56 88 PRO A O 1
ATOM 695 N N . ASN A 1 89 ? 6.046 3.374 14.499 1.00 89.62 89 ASN A N 1
ATOM 696 C CA . ASN A 1 89 ? 7.147 4.121 13.878 1.00 89.62 89 ASN A CA 1
ATOM 697 C C . ASN A 1 89 ? 6.798 4.366 12.404 1.00 89.62 89 ASN A C 1
ATOM 699 O O . ASN A 1 89 ? 7.103 3.540 11.545 1.00 89.62 89 ASN A O 1
ATOM 703 N N . MET A 1 90 ? 6.070 5.451 12.139 1.00 87.12 90 MET A N 1
ATOM 704 C CA . MET A 1 90 ? 5.571 5.795 10.805 1.00 87.12 90 MET A CA 1
ATOM 705 C C . MET A 1 90 ? 6.435 6.876 10.160 1.00 87.12 90 MET A C 1
ATOM 707 O O . MET A 1 90 ? 7.002 7.727 10.847 1.00 87.12 90 MET A O 1
ATOM 711 N N . LEU A 1 91 ? 6.472 6.881 8.828 1.00 88.75 91 LEU A N 1
ATOM 712 C CA . LEU A 1 91 ? 6.964 8.031 8.074 1.00 88.75 91 LEU A CA 1
ATOM 713 C C . LEU A 1 91 ? 6.028 9.244 8.269 1.00 88.75 91 LEU A C 1
ATOM 715 O O . LEU A 1 91 ? 4.866 9.072 8.653 1.00 88.75 91 LEU A O 1
ATOM 719 N N . PRO A 1 92 ? 6.519 10.476 8.045 1.00 90.12 92 PRO A N 1
ATOM 720 C CA . PRO A 1 92 ? 5.702 11.677 8.178 1.00 90.12 92 PRO A CA 1
ATOM 721 C C . PRO A 1 92 ? 4.492 11.695 7.238 1.00 90.12 92 PRO A C 1
ATOM 723 O O . PRO A 1 92 ? 4.570 11.230 6.111 1.00 90.12 92 PRO A O 1
ATOM 726 N N . THR A 1 93 ? 3.390 12.325 7.646 1.00 89.56 93 THR A N 1
ATOM 727 C CA . THR A 1 93 ? 2.145 12.409 6.854 1.00 89.56 93 THR A CA 1
ATOM 728 C C . THR A 1 93 ? 2.172 13.504 5.779 1.00 89.56 93 THR A C 1
ATOM 730 O O . THR A 1 93 ? 1.157 14.150 5.519 1.00 89.56 93 THR A O 1
ATOM 733 N N . TYR A 1 94 ? 3.335 13.765 5.189 1.00 87.94 94 TYR A N 1
ATOM 734 C CA . TYR A 1 94 ? 3.523 14.715 4.096 1.00 87.94 94 TYR A CA 1
ATOM 735 C C . TYR A 1 94 ? 4.441 14.104 3.029 1.00 87.94 94 TYR A C 1
ATOM 737 O O . TYR A 1 94 ? 5.180 13.165 3.338 1.00 87.94 94 TYR A O 1
ATOM 745 N N . PRO A 1 95 ? 4.427 14.620 1.787 1.00 87.56 95 PRO A N 1
ATOM 746 C CA . PRO A 1 95 ? 5.247 14.064 0.719 1.00 87.56 95 PRO A CA 1
ATOM 747 C C . PRO A 1 95 ? 6.749 14.150 1.036 1.00 87.56 95 PRO A C 1
ATOM 749 O O . PRO A 1 95 ? 7.259 15.213 1.390 1.00 87.56 95 PRO A O 1
ATOM 752 N N . LEU A 1 96 ? 7.466 13.036 0.906 1.00 86.25 96 LEU A N 1
ATOM 753 C CA . LEU A 1 96 ? 8.906 12.933 1.177 1.00 86.25 96 LEU A CA 1
ATOM 754 C C . LEU A 1 96 ? 9.745 13.552 0.059 1.00 86.25 96 LEU A C 1
ATOM 756 O O . LEU A 1 96 ? 10.865 14.010 0.290 1.00 86.25 96 LEU A O 1
ATOM 760 N N . THR A 1 97 ? 9.209 13.544 -1.158 1.00 80.19 97 THR A N 1
ATOM 761 C CA . THR A 1 97 ? 9.849 14.084 -2.352 1.00 80.19 97 THR A CA 1
ATOM 762 C C . THR A 1 97 ? 9.134 15.351 -2.823 1.00 80.19 97 THR A C 1
ATOM 764 O O . THR A 1 97 ? 7.909 15.385 -2.950 1.00 80.19 97 THR A O 1
ATOM 767 N N . ASN A 1 98 ? 9.910 16.405 -3.093 1.00 61.66 98 ASN A N 1
ATOM 768 C CA . ASN A 1 98 ? 9.423 17.639 -3.709 1.00 61.66 98 ASN A CA 1
ATOM 769 C C . ASN A 1 98 ? 9.600 17.552 -5.230 1.00 61.66 98 ASN A C 1
ATOM 771 O O . ASN A 1 98 ? 10.715 17.390 -5.716 1.00 61.66 98 ASN A O 1
ATOM 775 N N . PHE A 1 99 ? 8.515 17.729 -5.986 1.00 56.12 99 PHE A N 1
ATOM 776 C CA . PHE A 1 99 ? 8.513 17.741 -7.458 1.00 56.12 99 PHE A CA 1
ATOM 777 C C . PHE A 1 99 ? 9.171 18.976 -8.098 1.00 56.12 99 PHE A C 1
ATOM 779 O O . PHE A 1 99 ? 9.119 19.141 -9.311 1.00 56.12 99 PHE A O 1
ATOM 786 N N . SER A 1 100 ? 9.807 19.853 -7.320 1.00 47.19 100 SER A N 1
ATOM 787 C CA . SER A 1 100 ? 10.616 20.947 -7.869 1.00 47.19 100 SER A CA 1
ATOM 788 C C . SER A 1 100 ? 11.950 20.469 -8.451 1.00 47.19 100 SER A C 1
ATOM 790 O O . SER A 1 100 ? 12.786 21.302 -8.787 1.00 47.19 100 SER A O 1
ATOM 792 N N . ASP A 1 101 ? 12.182 19.157 -8.517 1.00 48.97 101 ASP A N 1
ATOM 793 C CA . ASP A 1 101 ? 13.342 18.585 -9.180 1.00 48.97 101 ASP A CA 1
ATOM 794 C C . ASP A 1 101 ? 13.118 18.658 -10.706 1.00 48.97 101 ASP A C 1
ATOM 796 O O . ASP A 1 101 ? 12.273 17.927 -11.232 1.00 48.97 101 ASP A O 1
ATOM 800 N N . PRO A 1 102 ? 13.829 19.535 -11.444 1.00 47.53 102 PRO A N 1
ATOM 801 C CA . PRO A 1 102 ? 13.603 19.779 -12.876 1.00 47.53 102 PRO A CA 1
ATOM 802 C C . PRO A 1 102 ? 13.937 18.571 -13.774 1.00 47.53 102 PRO A C 1
ATOM 804 O O . PRO A 1 102 ? 13.928 18.683 -14.998 1.00 47.53 102 PRO A O 1
ATOM 807 N N . ASN A 1 103 ? 14.270 17.428 -13.171 1.00 50.84 103 ASN A N 1
ATOM 808 C CA . ASN A 1 103 ? 14.706 16.206 -13.831 1.00 50.84 103 ASN A CA 1
ATOM 809 C C . ASN A 1 103 ? 13.627 15.104 -13.870 1.00 50.84 103 ASN A C 1
ATOM 811 O O . ASN A 1 103 ? 13.872 14.038 -14.423 1.00 50.84 103 ASN A O 1
ATOM 815 N N . ILE A 1 104 ? 12.436 15.325 -13.297 1.00 51.88 104 ILE A N 1
ATOM 816 C CA . ILE A 1 104 ? 11.335 14.343 -13.315 1.00 51.88 104 ILE A CA 1
ATOM 817 C C . ILE A 1 104 ? 10.158 14.908 -14.115 1.00 51.88 104 ILE A C 1
ATOM 819 O O . ILE A 1 104 ? 9.098 15.237 -13.590 1.00 51.88 104 ILE A O 1
ATOM 823 N N . ASN A 1 105 ? 10.351 15.001 -15.429 1.00 42.06 105 ASN A N 1
ATOM 824 C CA . ASN A 1 105 ? 9.312 15.383 -16.384 1.00 42.06 105 ASN A CA 1
ATOM 825 C C . ASN A 1 105 ? 8.508 14.156 -16.836 1.00 42.06 105 ASN A C 1
ATOM 827 O O . ASN A 1 105 ? 8.397 13.937 -18.031 1.00 42.06 105 ASN A O 1
ATOM 831 N N . GLY A 1 106 ? 8.007 13.310 -15.926 1.00 48.97 106 GLY A N 1
ATOM 832 C CA . GLY A 1 106 ? 7.094 12.190 -16.246 1.00 48.97 106 GLY A CA 1
ATOM 833 C C . GLY A 1 106 ? 7.597 11.099 -17.214 1.00 48.97 106 GLY A C 1
ATOM 834 O O . GLY A 1 106 ? 6.967 10.053 -17.335 1.00 48.97 106 GLY A O 1
ATOM 835 N N . GLU A 1 107 ? 8.731 11.295 -17.872 1.00 45.34 107 GLU A N 1
ATOM 836 C CA . GLU A 1 107 ? 9.467 10.298 -18.627 1.00 45.34 107 GLU A CA 1
ATOM 837 C C . GLU A 1 107 ? 10.344 9.540 -17.633 1.00 45.34 107 GLU A C 1
ATOM 839 O O . GLU A 1 107 ? 10.917 10.142 -16.724 1.00 45.34 107 GLU A O 1
ATOM 844 N N . GLY A 1 108 ? 10.396 8.211 -17.752 1.00 51.25 108 GLY A N 1
ATOM 845 C CA . GLY A 1 108 ? 11.186 7.329 -16.891 1.00 51.25 108 GLY A CA 1
ATOM 846 C C . GLY A 1 108 ? 12.682 7.584 -17.036 1.00 51.25 108 GLY A C 1
ATOM 847 O O . GLY A 1 108 ? 13.393 6.790 -17.645 1.00 51.25 108 GLY A O 1
ATOM 848 N N . VAL A 1 109 ? 13.155 8.708 -16.497 1.00 46.34 109 VAL A N 1
ATOM 849 C CA . VAL A 1 109 ? 14.566 9.047 -16.412 1.00 46.34 109 VAL A CA 1
ATOM 850 C C . VAL A 1 109 ? 15.196 8.030 -15.464 1.00 46.34 109 VAL A C 1
ATOM 852 O O . VAL A 1 109 ? 14.776 7.943 -14.305 1.00 46.34 109 VAL A O 1
ATOM 855 N N . PRO A 1 110 ? 16.193 7.248 -15.915 1.00 44.56 110 PRO A N 1
ATOM 856 C CA . PRO A 1 110 ? 16.952 6.389 -15.028 1.00 44.56 110 PRO A CA 1
ATOM 857 C C . PRO A 1 110 ? 17.744 7.290 -14.082 1.00 44.56 110 PRO A C 1
ATOM 859 O O . PRO A 1 110 ? 18.836 7.760 -14.398 1.00 44.56 110 PRO A O 1
ATOM 862 N N . ILE A 1 111 ? 17.164 7.579 -12.920 1.00 51.19 111 ILE A N 1
ATOM 863 C CA . ILE A 1 111 ? 17.869 8.279 -11.857 1.00 51.19 111 ILE A CA 1
ATOM 864 C C . ILE A 1 111 ? 19.046 7.397 -11.422 1.00 51.19 111 ILE A C 1
ATOM 866 O O . ILE A 1 111 ? 18.835 6.229 -11.072 1.00 51.19 111 ILE A O 1
ATOM 870 N N . PRO A 1 112 ? 20.293 7.907 -11.443 1.00 43.00 1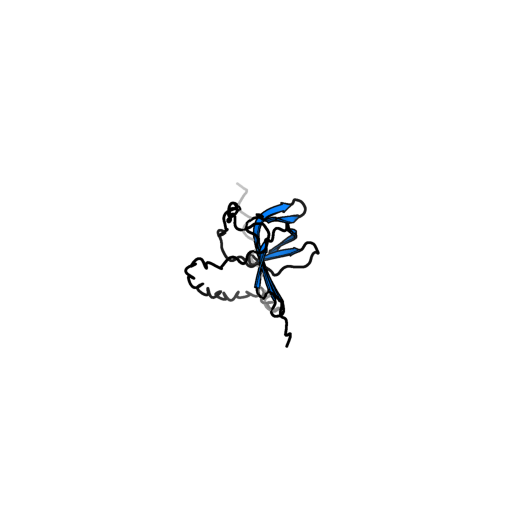12 PRO A N 1
ATOM 871 C CA . PRO A 1 112 ? 21.401 7.178 -10.855 1.00 43.00 112 PRO A CA 1
ATOM 872 C C . PRO A 1 112 ? 21.047 6.948 -9.389 1.00 43.00 112 PRO A C 1
ATOM 874 O O . PRO A 1 112 ? 20.732 7.891 -8.663 1.00 43.00 112 PRO A O 1
ATOM 877 N N . ILE A 1 113 ? 21.042 5.680 -8.969 1.00 55.00 113 ILE A N 1
ATOM 878 C CA . ILE A 1 113 ? 20.752 5.288 -7.591 1.00 55.00 113 ILE A CA 1
ATOM 879 C C . ILE A 1 113 ? 21.882 5.845 -6.731 1.00 55.00 113 ILE A C 1
ATOM 881 O O . ILE A 1 113 ? 22.886 5.180 -6.472 1.00 55.00 113 ILE A O 1
ATOM 885 N N . GLN A 1 114 ? 21.742 7.088 -6.284 1.00 52.16 114 GLN A N 1
ATOM 886 C CA . GLN A 1 114 ? 22.594 7.635 -5.253 1.00 52.16 114 GLN A CA 1
ATOM 887 C C . GLN A 1 114 ? 22.106 6.995 -3.965 1.00 52.16 114 GLN A C 1
ATOM 889 O O . GLN A 1 114 ? 21.213 7.502 -3.289 1.00 52.16 114 GLN A O 1
ATOM 894 N N . ARG A 1 115 ? 22.635 5.792 -3.706 1.00 47.44 115 ARG A N 1
ATOM 895 C CA . ARG A 1 115 ? 22.425 5.022 -2.486 1.00 47.44 115 ARG A CA 1
ATOM 896 C C . ARG A 1 115 ? 22.703 5.979 -1.333 1.00 47.44 115 ARG A C 1
ATOM 898 O O . ARG A 1 115 ? 23.863 6.208 -0.994 1.00 47.44 115 ARG A O 1
ATOM 905 N N . ARG A 1 116 ? 21.654 6.568 -0.743 1.00 50.81 116 ARG A N 1
ATOM 906 C CA . ARG A 1 116 ? 21.781 7.185 0.574 1.00 50.81 116 ARG A CA 1
ATOM 907 C C . ARG A 1 116 ? 22.364 6.082 1.434 1.00 50.81 116 ARG A C 1
ATOM 909 O O . ARG A 1 116 ? 21.822 4.977 1.473 1.00 50.81 116 ARG A O 1
ATOM 916 N N . SER A 1 117 ? 23.525 6.340 2.021 1.00 47.62 117 SER A N 1
ATOM 917 C CA . SER A 1 117 ? 24.139 5.442 2.982 1.00 47.62 117 SER A CA 1
ATOM 918 C C . SER A 1 117 ? 23.239 5.423 4.211 1.00 47.62 117 SER A C 1
ATOM 920 O O . SE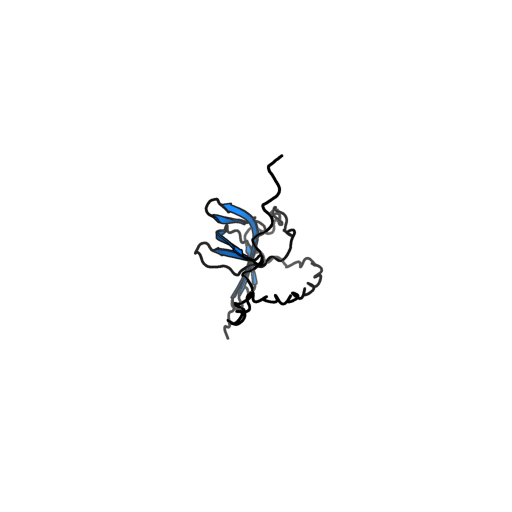R A 1 117 ? 23.480 6.119 5.194 1.00 47.62 117 SER A O 1
ATOM 922 N N . HIS A 1 118 ? 22.153 4.663 4.134 1.00 42.81 118 HIS A N 1
ATOM 923 C CA . HIS A 1 118 ? 21.544 4.106 5.315 1.00 42.81 118 HIS A CA 1
ATOM 924 C C . HIS A 1 118 ? 22.643 3.221 5.883 1.00 42.81 118 HIS A C 1
ATOM 926 O O . HIS A 1 118 ? 23.026 2.225 5.267 1.00 42.81 118 HIS A O 1
ATOM 932 N N . ILE A 1 119 ? 23.244 3.669 6.983 1.00 45.75 119 ILE A N 1
ATOM 933 C CA . ILE A 1 119 ? 23.955 2.779 7.888 1.00 45.75 119 ILE A CA 1
ATOM 934 C C . ILE A 1 119 ? 22.965 1.640 8.112 1.00 45.75 119 ILE A C 1
ATOM 936 O O . ILE A 1 119 ? 21.893 1.852 8.675 1.00 45.75 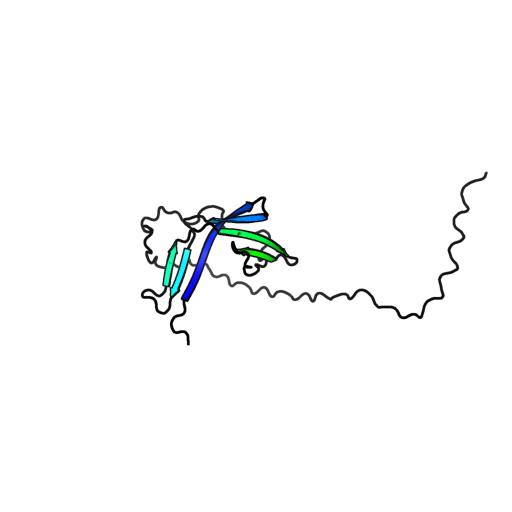119 ILE A O 1
ATOM 940 N N . PHE A 1 120 ? 23.252 0.486 7.515 1.00 40.91 120 PHE A N 1
ATOM 941 C CA . PHE A 1 120 ? 22.481 -0.720 7.737 1.00 40.91 120 PHE A CA 1
ATOM 942 C C . PHE A 1 120 ? 22.876 -1.134 9.147 1.00 40.91 120 PHE A C 1
ATOM 944 O O . PHE A 1 120 ? 23.873 -1.823 9.348 1.00 40.91 120 PHE A O 1
ATOM 951 N N . GLU A 1 121 ? 22.184 -0.577 10.136 1.00 45.44 121 GLU A N 1
ATOM 952 C CA . GLU A 1 121 ? 22.204 -1.150 11.467 1.00 45.44 121 GLU A CA 1
ATOM 953 C C . GLU A 1 121 ? 21.642 -2.562 11.278 1.00 45.44 121 GLU A C 1
ATOM 955 O O . GLU A 1 121 ? 20.538 -2.699 10.733 1.00 45.44 121 GLU A O 1
ATOM 960 N N . PRO A 1 122 ? 22.439 -3.614 11.537 1.00 39.94 122 PRO A N 1
ATOM 961 C CA . PRO A 1 122 ? 21.980 -4.971 11.316 1.00 39.94 122 PRO A CA 1
ATOM 962 C C . PRO A 1 122 ? 20.690 -5.143 12.112 1.00 39.94 122 PRO A C 1
ATOM 964 O O . PRO A 1 122 ? 20.643 -4.827 13.300 1.00 39.94 122 PRO A O 1
ATOM 967 N N . LEU A 1 123 ? 19.626 -5.575 11.432 1.00 45.97 123 LEU A N 1
ATOM 968 C CA . LEU A 1 123 ? 18.412 -5.994 12.112 1.00 45.97 123 LEU A CA 1
ATOM 969 C C . LEU A 1 123 ? 18.827 -7.152 13.017 1.00 45.97 123 LEU A C 1
ATOM 971 O O . LEU A 1 123 ? 19.088 -8.248 12.528 1.00 45.97 123 LEU A O 1
ATOM 975 N N . GLU A 1 124 ? 18.959 -6.878 14.312 1.00 50.16 124 GLU A N 1
ATOM 976 C CA . GLU A 1 124 ? 19.097 -7.910 15.327 1.00 50.16 124 GLU A CA 1
ATOM 977 C C . GLU A 1 124 ? 17.933 -8.881 15.113 1.00 50.16 124 GLU A C 1
ATOM 979 O O . GLU A 1 124 ? 16.765 -8.482 15.211 1.00 50.16 124 GLU A O 1
ATOM 984 N N . GLU A 1 125 ? 18.234 -10.133 14.761 1.00 49.31 125 GLU A N 1
ATOM 985 C CA . GLU A 1 125 ? 17.238 -11.197 14.726 1.00 49.31 125 GLU A CA 1
ATOM 986 C C . GLU A 1 125 ? 16.677 -11.330 16.138 1.00 49.31 125 GLU A C 1
ATOM 988 O O . GLU A 1 125 ? 17.235 -12.003 17.005 1.00 49.31 125 GLU A O 1
ATOM 993 N N . ARG A 1 126 ? 15.556 -10.660 16.399 1.00 51.69 126 ARG A N 1
ATOM 994 C CA . ARG A 1 126 ? 14.818 -10.878 17.633 1.00 51.69 126 ARG A CA 1
ATOM 995 C C . ARG A 1 126 ? 14.113 -12.209 17.481 1.00 51.69 126 ARG A C 1
ATOM 997 O O . ARG A 1 126 ? 12.997 -12.277 16.971 1.00 51.69 126 ARG A O 1
ATOM 1004 N N . HIS A 1 127 ? 14.836 -13.248 17.895 1.00 40.59 127 HIS A N 1
ATOM 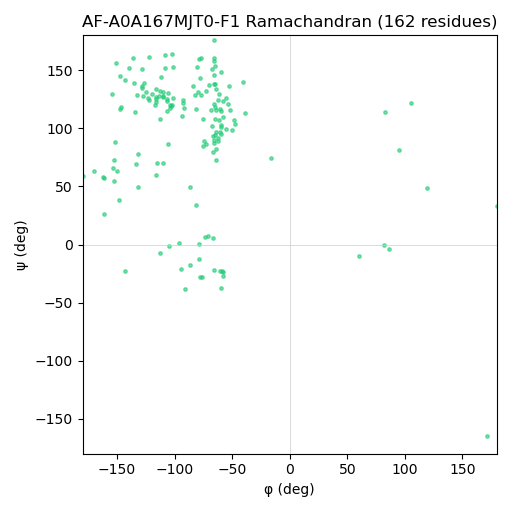1005 C CA . HIS A 1 127 ? 14.327 -14.574 18.194 1.00 40.59 127 HIS A CA 1
ATOM 1006 C C . HIS A 1 127 ? 12.978 -14.389 18.891 1.00 40.59 127 HIS A C 1
ATOM 1008 O O . HIS A 1 127 ? 12.898 -13.781 19.962 1.00 40.59 127 HIS A O 1
ATOM 1014 N N . PHE A 1 128 ? 11.906 -14.810 18.225 1.00 40.31 128 PHE A N 1
ATOM 1015 C CA . PHE A 1 128 ? 10.605 -14.886 18.858 1.00 40.31 128 PHE A CA 1
ATOM 1016 C C . PHE A 1 128 ? 10.753 -15.989 19.898 1.00 40.31 128 PHE A C 1
ATOM 1018 O O . PHE A 1 128 ? 10.845 -17.157 19.533 1.00 40.31 128 PHE A O 1
ATOM 1025 N N . ASP A 1 129 ? 10.912 -15.610 21.166 1.00 41.50 129 ASP A N 1
ATOM 1026 C CA . ASP A 1 129 ? 10.940 -16.577 22.254 1.00 41.50 129 ASP A CA 1
ATOM 1027 C C . ASP A 1 129 ? 9.614 -17.334 22.177 1.00 41.50 129 ASP A C 1
ATOM 1029 O O . ASP A 1 129 ? 8.540 -16.751 22.378 1.00 41.50 129 ASP A O 1
ATOM 1033 N N . GLU A 1 130 ? 9.678 -18.606 21.774 1.00 45.53 130 GLU A N 1
ATOM 1034 C CA . GLU A 1 130 ? 8.561 -19.529 21.875 1.00 45.53 130 GLU A CA 1
ATOM 1035 C C . GLU A 1 130 ? 8.278 -19.686 23.364 1.00 45.53 130 GLU A C 1
ATOM 1037 O O . GLU A 1 130 ? 8.692 -20.638 24.022 1.00 45.53 130 GLU A O 1
ATOM 1042 N N . THR A 1 131 ? 7.535 -18.734 23.922 1.00 43.09 131 THR A N 1
ATOM 1043 C CA . THR A 1 131 ? 6.793 -18.991 25.141 1.00 43.09 131 THR A CA 1
ATOM 1044 C C . THR A 1 131 ? 5.842 -20.117 24.777 1.00 43.09 131 THR A C 1
ATOM 1046 O O . THR A 1 131 ? 4.815 -19.913 24.130 1.00 43.09 131 THR A O 1
ATOM 1049 N N . HIS A 1 132 ? 6.250 -21.342 25.111 1.00 35.91 132 HIS A N 1
ATOM 1050 C CA . HIS A 1 132 ? 5.385 -22.500 25.121 1.00 35.91 132 HIS A CA 1
ATOM 1051 C C . HIS A 1 132 ? 4.126 -22.070 25.867 1.00 35.91 132 HIS A C 1
ATOM 1053 O O . HIS A 1 132 ? 4.126 -21.934 27.092 1.00 35.91 132 HIS A O 1
ATOM 1059 N N . VAL A 1 133 ? 3.054 -21.808 25.120 1.00 42.09 133 VAL A N 1
ATOM 1060 C CA . VAL A 1 133 ? 1.726 -21.689 25.694 1.00 42.09 133 VAL A CA 1
ATOM 1061 C C . VAL A 1 133 ? 1.438 -23.081 26.223 1.00 42.09 133 VAL A C 1
ATOM 1063 O O . VAL A 1 133 ? 1.033 -23.976 25.481 1.00 42.09 133 VAL A O 1
ATOM 1066 N N . GLU A 1 134 ? 1.726 -23.293 27.506 1.00 37.94 134 GLU A N 1
ATOM 1067 C CA . GLU A 1 134 ? 1.275 -24.473 28.213 1.00 37.94 134 GLU A CA 1
ATOM 1068 C C . GLU A 1 134 ? -0.246 -24.434 28.135 1.00 37.94 134 GLU A C 1
ATOM 1070 O O . GLU A 1 134 ? -0.924 -23.662 28.821 1.00 37.94 134 GLU A O 1
ATOM 1075 N N . PHE A 1 135 ? -0.790 -25.233 27.222 1.00 37.50 135 PHE A N 1
ATOM 1076 C CA . PHE A 1 135 ? -2.213 -25.452 27.126 1.00 37.50 135 PHE A CA 1
ATOM 1077 C C . PHE A 1 135 ? -2.611 -26.173 28.410 1.00 37.50 135 PHE A C 1
ATOM 1079 O O . PHE A 1 135 ? -2.572 -27.403 28.494 1.00 37.50 135 PHE A O 1
ATOM 1086 N N . LYS A 1 136 ? -2.961 -25.404 29.446 1.00 33.59 136 LYS A N 1
ATOM 1087 C CA . LYS A 1 136 ? -3.580 -25.935 30.652 1.00 33.59 136 LYS A CA 1
ATOM 1088 C C . LYS A 1 136 ? -4.910 -26.532 30.214 1.00 33.59 136 LYS A C 1
ATOM 1090 O O . LYS A 1 136 ? -5.925 -25.844 30.143 1.00 33.59 136 LYS A O 1
ATOM 1095 N N . ARG A 1 137 ? -4.893 -27.826 29.883 1.00 39.16 137 ARG A N 1
ATOM 1096 C CA . ARG A 1 137 ? -6.092 -28.647 29.746 1.00 39.16 137 ARG A CA 1
ATOM 1097 C C . ARG A 1 137 ? -6.848 -28.526 31.062 1.00 39.16 137 ARG A C 1
ATOM 1099 O O . ARG A 1 137 ? -6.495 -29.150 32.062 1.00 39.16 137 ARG A O 1
ATOM 1106 N N . SER A 1 138 ? -7.859 -27.671 31.075 1.00 45.94 138 SER A N 1
ATOM 1107 C CA . SER A 1 138 ? -8.850 -27.660 32.130 1.00 45.94 138 SER A CA 1
ATOM 1108 C C . SER A 1 138 ? -9.595 -28.996 32.088 1.00 45.94 138 SER A C 1
ATOM 1110 O O . SER A 1 138 ? -9.987 -29.482 31.030 1.00 45.94 138 SER A O 1
ATOM 1112 N N . GLY A 1 139 ? -9.768 -29.601 33.261 1.00 37.28 139 GLY A N 1
ATOM 1113 C CA . GLY A 1 139 ? -10.719 -30.690 33.463 1.00 37.28 139 GLY A CA 1
ATOM 1114 C C . GLY A 1 139 ? -10.140 -32.095 33.348 1.00 37.28 139 GLY A C 1
ATOM 1115 O O . GLY A 1 139 ? -10.357 -32.800 32.367 1.00 37.28 139 GLY A O 1
ATOM 1116 N N . ALA A 1 140 ? -9.517 -32.563 34.430 1.00 39.59 140 ALA A N 1
ATOM 1117 C CA . ALA A 1 140 ? -9.551 -33.982 34.747 1.00 39.59 140 ALA A CA 1
ATOM 1118 C C . ALA A 1 140 ? -11.020 -34.399 34.936 1.00 39.59 140 ALA A C 1
ATOM 1120 O O . ALA A 1 140 ? -11.692 -33.947 35.865 1.00 39.59 140 ALA A O 1
ATOM 1121 N N . MET A 1 141 ? -11.518 -35.263 34.054 1.00 44.47 141 MET A N 1
ATOM 1122 C CA . MET A 1 141 ? -12.749 -36.014 34.271 1.00 44.47 141 MET A CA 1
ATOM 1123 C C . MET A 1 141 ? -12.496 -36.944 35.468 1.00 44.47 141 MET A C 1
ATOM 1125 O O . MET A 1 141 ? -11.856 -37.987 35.335 1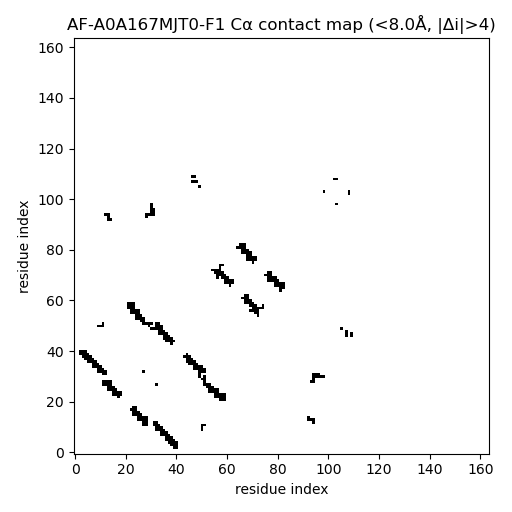.00 44.47 141 MET A O 1
ATOM 1129 N N . ARG A 1 142 ? -12.914 -36.531 36.672 1.00 43.75 142 ARG A N 1
ATOM 1130 C CA . ARG A 1 142 ? -12.844 -37.389 37.858 1.00 43.75 142 ARG A CA 1
ATOM 1131 C C . ARG A 1 142 ? -13.843 -38.532 37.692 1.00 43.75 142 ARG A C 1
ATOM 1133 O O . ARG A 1 142 ? -15.049 -38.324 37.599 1.00 43.75 142 ARG A O 1
ATOM 1140 N N . SER A 1 143 ? -13.274 -39.731 37.629 1.00 41.59 143 SER A N 1
ATOM 1141 C CA . SER A 1 143 ? -13.922 -41.026 37.797 1.00 41.59 143 SER A CA 1
ATOM 1142 C C . SER A 1 143 ? -14.957 -41.010 38.930 1.00 41.59 143 SER A C 1
ATOM 1144 O O . SER A 1 143 ? -14.742 -40.418 39.989 1.00 41.59 143 SER A O 1
ATOM 1146 N N . ARG A 1 144 ? -16.082 -41.688 38.684 1.00 46.31 144 ARG A N 1
ATOM 1147 C CA . ARG A 1 144 ? -17.139 -41.994 39.651 1.00 46.31 144 ARG A CA 1
ATOM 1148 C C . ARG A 1 144 ? -16.577 -42.882 40.769 1.00 46.31 144 ARG A C 1
ATOM 1150 O O . ARG A 1 144 ? -16.627 -44.101 40.650 1.00 46.31 144 ARG A O 1
ATOM 1157 N N . ALA A 1 145 ? -16.052 -42.290 41.836 1.00 46.53 145 ALA A N 1
ATOM 1158 C CA . ALA A 1 145 ? -15.729 -43.038 43.055 1.00 46.53 145 ALA A CA 1
ATOM 1159 C C . ALA A 1 145 ? -15.997 -42.273 44.362 1.00 46.53 145 ALA A C 1
ATOM 1161 O O . ALA A 1 145 ? -16.293 -42.917 45.359 1.00 46.53 145 ALA A O 1
ATOM 1162 N N . ASP A 1 146 ? -16.039 -40.938 44.365 1.00 43.16 146 ASP A N 1
ATOM 1163 C CA . ASP A 1 146 ? -16.253 -40.179 45.606 1.00 43.16 146 ASP A CA 1
ATOM 1164 C C . ASP A 1 146 ? -17.630 -39.509 45.626 1.00 43.16 146 ASP A C 1
ATOM 1166 O O . ASP A 1 146 ? -17.773 -38.294 45.511 1.00 43.16 146 ASP A O 1
ATOM 1170 N N . ALA A 1 147 ? -18.673 -40.328 45.748 1.00 42.12 147 ALA A N 1
ATOM 1171 C CA . ALA A 1 147 ? -20.036 -39.879 46.014 1.00 42.12 147 ALA A CA 1
ATOM 1172 C C . ALA A 1 147 ? -20.498 -40.410 47.375 1.00 42.12 147 ALA A C 1
ATOM 1174 O O . ALA A 1 147 ? -21.455 -41.171 47.434 1.00 42.12 147 ALA A O 1
ATOM 1175 N N . LEU A 1 148 ? -19.805 -40.065 48.468 1.00 46.09 148 LEU A N 1
ATOM 1176 C CA . LEU A 1 148 ? -20.298 -40.372 49.819 1.00 46.09 148 LEU A CA 1
ATOM 1177 C C . LEU A 1 148 ? -19.629 -39.532 50.925 1.00 46.09 148 LEU A C 1
ATOM 1179 O O . LEU A 1 148 ? -19.048 -40.073 51.853 1.00 46.09 148 LEU A O 1
ATOM 1183 N N . ALA A 1 149 ? -19.700 -38.200 50.846 1.00 44.00 149 ALA A N 1
ATOM 1184 C CA . ALA A 1 149 ? -19.406 -37.338 52.002 1.00 44.00 149 ALA A CA 1
ATOM 1185 C C . ALA A 1 149 ? -19.961 -35.914 51.820 1.00 44.00 149 ALA A C 1
ATOM 1187 O O . ALA A 1 149 ? -19.212 -34.944 51.832 1.00 44.00 149 ALA A O 1
ATOM 1188 N N . LEU A 1 150 ? -21.273 -35.758 51.615 1.00 40.91 150 LEU A N 1
ATOM 1189 C CA . LEU A 1 150 ? -21.896 -34.429 51.674 1.00 40.91 150 LEU A CA 1
ATOM 1190 C C . LEU A 1 150 ? -23.357 -34.509 52.138 1.00 40.91 150 LEU A C 1
ATOM 1192 O O . LEU A 1 150 ? -24.281 -34.204 51.395 1.00 40.91 150 LEU A O 1
ATOM 1196 N N . ALA A 1 151 ? -23.573 -34.966 53.371 1.00 41.19 151 ALA A N 1
ATOM 1197 C CA . ALA A 1 151 ? -24.888 -34.915 54.012 1.00 41.19 151 ALA A CA 1
ATOM 1198 C C . ALA A 1 151 ? -24.774 -34.851 55.546 1.00 41.19 151 ALA A C 1
ATOM 1200 O O . ALA A 1 151 ? -25.317 -35.710 56.226 1.00 41.19 151 ALA A O 1
ATOM 1201 N N . ALA A 1 152 ? -24.038 -33.878 56.100 1.00 43.53 152 ALA A N 1
ATOM 1202 C CA . ALA A 1 152 ? -24.109 -33.545 57.533 1.00 43.53 152 ALA A CA 1
ATOM 1203 C C . ALA A 1 152 ? -23.355 -32.241 57.876 1.00 43.53 152 ALA A C 1
ATOM 1205 O O . ALA A 1 152 ? -22.365 -32.295 58.595 1.00 43.53 152 ALA A O 1
ATOM 1206 N N . ALA A 1 153 ? -23.758 -31.068 57.363 1.00 42.81 153 ALA A N 1
ATOM 1207 C CA . ALA A 1 153 ? -23.205 -29.796 57.876 1.00 42.81 153 ALA A CA 1
ATOM 1208 C C . ALA A 1 153 ? -24.028 -28.524 57.571 1.00 42.81 153 ALA A C 1
ATOM 1210 O O . ALA A 1 153 ? -23.460 -27.438 57.511 1.00 42.81 153 ALA A O 1
ATOM 1211 N N . THR A 1 154 ? -25.347 -28.600 57.364 1.00 40.22 154 THR A N 1
ATOM 1212 C CA . THR A 1 154 ? -26.165 -27.402 57.057 1.00 40.22 154 THR A CA 1
ATOM 1213 C C . THR A 1 154 ? -27.431 -27.293 57.903 1.00 40.22 154 THR A C 1
ATOM 1215 O O . THR A 1 154 ? -28.518 -27.050 57.389 1.00 40.22 154 THR A O 1
ATOM 1218 N N . LEU A 1 155 ? -27.297 -27.429 59.224 1.00 43.25 155 LEU A N 1
ATOM 1219 C CA . LEU A 1 155 ? -28.371 -27.095 60.167 1.00 43.25 155 LEU A CA 1
ATOM 1220 C C . LEU A 1 155 ? -27.795 -26.702 61.536 1.00 43.25 155 LEU A C 1
ATOM 1222 O O . LEU A 1 155 ? -27.872 -27.491 62.465 1.00 43.25 155 LEU A O 1
ATOM 1226 N N . ALA A 1 156 ? -27.181 -25.512 61.649 1.00 43.50 156 ALA A N 1
ATOM 1227 C CA . ALA A 1 156 ? -27.033 -24.783 62.927 1.00 43.50 156 ALA A CA 1
ATOM 1228 C C . ALA A 1 156 ? -26.297 -23.425 62.797 1.00 43.50 156 ALA A C 1
ATOM 1230 O O . ALA A 1 156 ? -25.287 -23.242 63.459 1.00 43.50 156 ALA A O 1
ATOM 1231 N N . VAL A 1 157 ? -26.763 -22.447 62.001 1.00 39.38 157 VAL A N 1
ATOM 1232 C CA . VAL A 1 157 ? -26.403 -21.020 62.255 1.00 39.38 157 VAL A CA 1
ATOM 1233 C C . VAL A 1 157 ? -27.519 -20.040 61.836 1.00 39.38 157 VAL A C 1
ATOM 1235 O O . VAL A 1 157 ? -27.258 -18.957 61.327 1.00 39.38 157 VAL A O 1
ATOM 1238 N N . VAL A 1 158 ? -28.792 -20.389 62.046 1.00 39.56 158 VAL A N 1
ATOM 1239 C CA . VAL A 1 158 ? -29.879 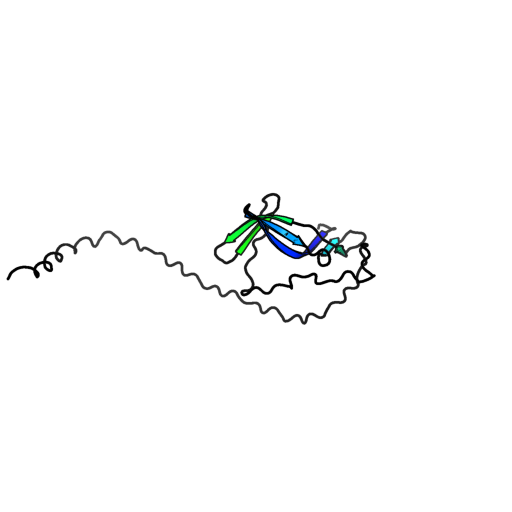-19.386 62.042 1.00 39.56 158 VAL A CA 1
ATOM 1240 C C . VAL A 1 158 ? -30.769 -19.625 63.259 1.00 39.56 158 VAL A C 1
ATOM 1242 O O . VAL A 1 158 ? -31.887 -20.111 63.161 1.00 39.56 158 VAL A O 1
ATOM 1245 N N . ALA A 1 159 ? -30.222 -19.343 64.437 1.00 44.31 159 ALA A N 1
ATOM 1246 C CA . ALA A 1 159 ? -30.979 -19.176 65.674 1.00 44.31 159 ALA A CA 1
ATOM 1247 C C . ALA A 1 159 ? -30.176 -18.224 66.566 1.00 44.31 159 ALA A C 1
ATOM 1249 O O . ALA A 1 159 ? -29.287 -18.641 67.301 1.00 44.31 159 ALA A O 1
ATOM 1250 N N . GLY A 1 160 ? -30.415 -16.924 66.410 1.00 42.50 160 GLY A N 1
ATOM 1251 C CA . GLY A 1 160 ? -29.668 -15.901 67.139 1.00 42.50 160 GLY A CA 1
ATOM 1252 C C . GLY A 1 160 ? -30.083 -14.471 66.817 1.00 42.50 160 GLY A C 1
ATOM 1253 O O . GLY A 1 160 ? -29.238 -13.588 66.796 1.00 42.50 160 GLY A O 1
ATOM 1254 N N . ALA A 1 161 ? -31.362 -14.243 66.522 1.00 43.59 161 ALA A N 1
ATOM 1255 C CA . ALA A 1 161 ? -31.978 -12.926 66.603 1.00 43.59 161 ALA A CA 1
ATOM 1256 C C . ALA A 1 161 ? -33.483 -13.123 66.835 1.00 43.59 161 ALA A C 1
ATOM 1258 O O . ALA A 1 161 ? -34.111 -13.862 66.080 1.00 43.59 161 ALA A O 1
ATOM 1259 N N . VAL A 1 162 ? -34.015 -12.424 67.848 1.00 35.09 162 VAL A N 1
ATOM 1260 C CA . VAL A 1 162 ? -35.417 -12.313 68.319 1.00 35.09 162 VAL A CA 1
ATOM 1261 C C . VAL A 1 162 ? -35.746 -13.073 69.631 1.00 35.09 162 VAL A C 1
ATOM 1263 O O . VAL A 1 162 ? -35.655 -14.296 69.684 1.00 35.09 162 VAL A O 1
ATOM 1266 N N . LEU A 1 163 ? -36.220 -12.277 70.618 1.00 31.48 163 LEU A N 1
ATOM 1267 C CA . LEU A 1 163 ? -36.697 -12.518 72.010 1.00 31.48 163 LEU A CA 1
ATOM 1268 C C . LEU A 1 163 ? -35.580 -12.606 73.074 1.00 31.48 163 LEU A C 1
ATOM 1270 O O . LEU A 1 163 ? -34.785 -13.535 73.027 1.00 31.48 163 LEU A O 1
ATOM 1274 N N . VAL A 1 164 ? -35.423 -11.704 74.059 1.00 40.94 164 VAL A N 1
ATOM 1275 C CA . VAL A 1 164 ? -36.297 -10.754 74.795 1.00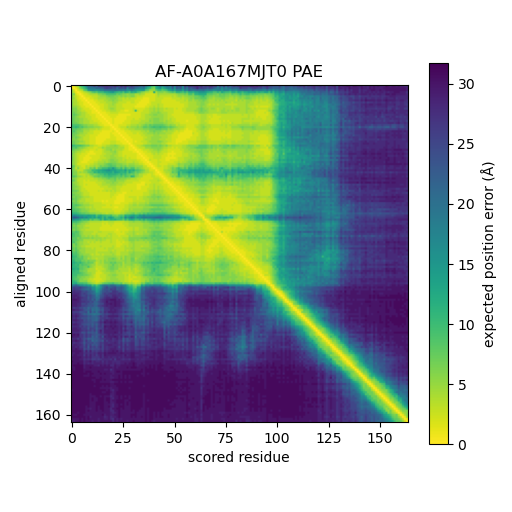 40.94 164 VAL A CA 1
ATOM 1276 C C . VAL A 1 164 ? -35.553 -9.436 75.019 1.00 40.94 164 VAL A C 1
ATOM 1278 O O . VAL A 1 164 ? -34.318 -9.502 75.201 1.00 40.94 164 VAL A O 1
#

Nearest PDB structures (foldseek):
  8pu0-assembly1_B  TM=1.960E-01  e=6.703E+00  Homo sapiens